Protein AF-A0A7W7SX22-F1 (afdb_monomer)

Nearest PDB structures (foldseek):
  7wkw-assembly1_B  TM=7.567E-01  e=6.706E+00  Arabidopsis thaliana
  3efc-assembly1_A  TM=4.989E-01  e=3.998E+00  Escherichia coli
  8q0g-assembly1_A  TM=5.085E-01  e=5.524E+00  Escherichia coli
  6j09-assembly1_A  TM=3.041E-01  e=2.095E+00  Haemophilus influenzae

Mean predicted aligned error: 8.06 Å

pLDDT: mean 72.52, std 12.36, range [41.56, 88.88]

Foldseek 3Di:
DKEKEKEWCLLVAAQVRLQVVQCVDPVSVVQFRKDWDPDDPVPDDCPTRVRIHIIITPDGPPPPDVVNNVVVVCVVSVVSLPPFDWDKDWDQDPVRYIYIYIYTDDDD

Sequence (108 aa):
MDVIVAVDDEFGVTASEFAHQWNMSADHASVAVARPHTGRPGRFDPGALIDGTLVVLGSLATGVAGNALYDLIKRLLSRQARGREVYYRRTERPDGSSVVEFRLTEPN

Organism: NCBI:txid1282883

Secondary structure (DSSP, 8-state):
--EEEEE-GGG---HHHHHHHHHHSHHHHHH-EEEE--SPPTTS-TTT-TT-EEEEEE---TTS-HHHHHHHHHHHHHTTSTT--EEEEEEE-TTS-EEEEEEEPPP-

Radius of gyration: 13.03 Å; Cα contacts (8 Å, |Δi|>4): 183; chains: 1; bounding box: 33×27×35 Å

Structure (mmCIF, N/CA/C/O backbone):
data_AF-A0A7W7SX22-F1
#
_entry.id   AF-A0A7W7SX22-F1
#
loop_
_atom_site.group_PDB
_atom_site.id
_atom_site.type_symbol
_atom_site.label_atom_id
_atom_site.label_alt_id
_atom_site.label_comp_id
_atom_site.label_asym_id
_atom_site.label_entity_id
_atom_site.label_seq_id
_atom_site.pdbx_PDB_ins_code
_atom_site.Cartn_x
_atom_site.Cartn_y
_atom_site.Cartn_z
_atom_site.occupancy
_atom_site.B_iso_or_equiv
_atom_site.auth_seq_id
_atom_site.auth_comp_id
_atom_site.auth_asym_id
_atom_site.auth_atom_id
_atom_site.pdbx_PDB_model_num
ATOM 1 N N . MET A 1 1 ? 11.959 -0.213 -11.577 1.00 65.38 1 MET A N 1
ATOM 2 C CA . MET A 1 1 ? 12.117 0.345 -10.221 1.00 65.38 1 MET A CA 1
ATOM 3 C C . MET A 1 1 ? 11.083 -0.326 -9.350 1.00 65.38 1 MET A C 1
ATOM 5 O O . MET A 1 1 ? 9.919 -0.301 -9.733 1.00 65.38 1 MET A O 1
ATOM 9 N N . ASP A 1 2 ? 11.513 -0.931 -8.247 1.00 71.31 2 ASP A N 1
ATOM 10 C CA . ASP A 1 2 ? 10.617 -1.603 -7.309 1.00 71.31 2 ASP A CA 1
ATOM 11 C C . ASP A 1 2 ? 10.272 -0.659 -6.154 1.00 71.31 2 ASP A C 1
ATOM 13 O O . ASP A 1 2 ? 11.150 -0.002 -5.577 1.00 71.31 2 ASP A O 1
ATOM 17 N N . VAL A 1 3 ? 8.981 -0.580 -5.834 1.00 76.50 3 VAL A N 1
ATOM 18 C CA . VAL A 1 3 ? 8.481 0.153 -4.667 1.00 76.50 3 VAL A CA 1
ATOM 19 C C . VAL A 1 3 ? 8.003 -0.850 -3.637 1.00 76.50 3 VAL A C 1
ATOM 21 O O . VAL A 1 3 ? 7.158 -1.693 -3.928 1.00 76.50 3 VAL A O 1
ATOM 24 N N . ILE A 1 4 ? 8.548 -0.738 -2.434 1.00 79.94 4 ILE A N 1
ATOM 25 C CA . ILE A 1 4 ? 8.166 -1.521 -1.271 1.00 79.94 4 ILE A CA 1
ATOM 26 C C . ILE A 1 4 ? 7.190 -0.678 -0.454 1.00 79.94 4 ILE A C 1
ATOM 28 O O . ILE A 1 4 ? 7.578 0.326 0.138 1.00 79.94 4 ILE A O 1
ATOM 32 N N . VAL A 1 5 ? 5.928 -1.085 -0.421 1.00 79.75 5 VAL A N 1
ATOM 33 C CA . VAL A 1 5 ? 4.888 -0.474 0.407 1.00 79.75 5 VAL A CA 1
ATOM 34 C C . VAL A 1 5 ? 4.826 -1.234 1.718 1.00 79.75 5 VAL A C 1
ATOM 36 O O . VAL A 1 5 ? 4.616 -2.439 1.696 1.00 79.75 5 VAL A O 1
ATOM 39 N N . ALA A 1 6 ? 5.013 -0.540 2.831 1.00 80.69 6 ALA A N 1
ATOM 40 C CA . ALA A 1 6 ? 4.808 -1.055 4.171 1.00 80.69 6 ALA A CA 1
ATOM 41 C C . ALA A 1 6 ? 3.594 -0.364 4.784 1.00 80.69 6 ALA A C 1
ATOM 43 O O . ALA A 1 6 ? 3.540 0.863 4.822 1.00 80.69 6 ALA A O 1
ATOM 44 N N . VAL A 1 7 ? 2.626 -1.139 5.242 1.00 77.00 7 VAL A N 1
ATOM 45 C CA . VAL A 1 7 ? 1.388 -0.637 5.838 1.00 77.00 7 VAL A CA 1
ATOM 46 C C . VAL A 1 7 ? 1.322 -1.110 7.279 1.00 77.00 7 VAL A C 1
ATOM 48 O O . VAL A 1 7 ? 1.631 -2.267 7.543 1.00 77.00 7 VAL A O 1
ATOM 51 N N . ASP A 1 8 ? 0.935 -0.214 8.177 1.00 76.62 8 ASP A N 1
ATOM 52 C CA . ASP A 1 8 ? 0.707 -0.505 9.593 1.00 76.62 8 ASP A CA 1
ATOM 53 C C . ASP A 1 8 ? -0.328 -1.625 9.815 1.00 76.62 8 ASP A C 1
ATOM 55 O O . ASP A 1 8 ? -1.249 -1.803 9.010 1.00 76.62 8 ASP A O 1
ATOM 59 N N . ASP A 1 9 ? -0.193 -2.377 10.903 1.00 74.75 9 ASP A N 1
ATOM 60 C CA . ASP A 1 9 ? -1.133 -3.449 11.251 1.00 74.75 9 ASP A CA 1
ATOM 61 C C . ASP A 1 9 ? -2.493 -2.887 11.688 1.00 74.75 9 ASP A C 1
ATOM 63 O O . ASP A 1 9 ? -3.530 -3.520 11.481 1.00 74.75 9 ASP A O 1
ATOM 67 N N . GLU A 1 10 ? -2.506 -1.647 12.180 1.00 78.00 10 GLU A N 1
ATOM 68 C CA . GLU A 1 10 ? -3.704 -0.908 12.569 1.00 78.00 10 GLU A CA 1
ATOM 69 C C . GLU A 1 10 ? -4.698 -0.705 11.417 1.00 78.00 10 GLU A C 1
ATOM 71 O O . GLU A 1 10 ? -5.886 -0.462 11.650 1.00 78.00 10 GLU A O 1
ATOM 76 N N . PHE A 1 11 ? -4.245 -0.827 10.165 1.00 77.62 11 PHE A N 1
ATOM 77 C CA . PHE A 1 11 ? -5.146 -0.850 9.014 1.00 77.62 11 PHE A CA 1
ATOM 78 C C . PHE A 1 11 ? -5.996 -2.124 8.966 1.00 77.62 11 PHE A C 1
ATOM 80 O O . PHE A 1 11 ? -7.052 -2.116 8.344 1.00 77.62 11 PHE A O 1
ATOM 87 N N . GLY A 1 12 ? -5.575 -3.211 9.616 1.00 77.75 12 GLY A N 1
ATOM 88 C CA . GLY A 1 12 ? -6.265 -4.500 9.585 1.00 77.75 12 GLY A CA 1
ATOM 89 C C . GLY A 1 12 ? -6.175 -5.208 8.230 1.00 77.75 12 GLY A C 1
ATOM 90 O O . GLY A 1 12 ? -6.998 -6.075 7.941 1.00 77.75 12 GLY A O 1
ATOM 91 N N . VAL A 1 13 ? -5.194 -4.844 7.394 1.00 79.94 13 VAL A N 1
ATOM 92 C CA . VAL A 1 13 ? -4.955 -5.442 6.074 1.00 79.94 13 VAL A CA 1
ATOM 93 C C . VAL A 1 13 ? -3.687 -6.282 6.096 1.00 79.94 13 VAL A C 1
ATOM 95 O O . VAL A 1 13 ? -2.655 -5.833 6.588 1.00 79.94 13 VAL A O 1
ATOM 98 N N . THR A 1 14 ? -3.745 -7.486 5.523 1.00 81.69 14 THR A N 1
ATOM 99 C CA . THR A 1 14 ? -2.559 -8.334 5.308 1.00 81.69 14 THR A CA 1
ATOM 100 C C . THR A 1 14 ? -1.913 -8.062 3.947 1.00 81.69 14 THR A C 1
ATOM 102 O O . THR A 1 14 ? -2.561 -7.557 3.029 1.00 81.69 14 THR A O 1
ATOM 105 N N . ALA A 1 15 ? -0.641 -8.443 3.770 1.00 81.81 15 ALA A N 1
ATOM 106 C CA . ALA A 1 15 ? 0.086 -8.180 2.526 1.00 81.81 15 ALA A CA 1
ATOM 107 C C . ALA A 1 15 ? -0.555 -8.859 1.320 1.00 81.81 15 ALA A C 1
ATOM 109 O O . ALA A 1 15 ? -0.640 -8.282 0.234 1.00 81.81 15 ALA A O 1
ATOM 110 N N . SER A 1 16 ? -1.047 -10.074 1.537 1.00 83.75 16 SER A N 1
ATOM 111 C CA . SER A 1 16 ? -1.794 -10.832 0.543 1.00 83.75 16 SER A CA 1
ATOM 112 C C . SER A 1 16 ? -3.119 -10.158 0.210 1.00 83.75 16 SER A C 1
ATOM 114 O O . SER A 1 16 ? -3.468 -10.068 -0.964 1.00 83.75 16 SER A O 1
ATOM 116 N N . GLU A 1 17 ? -3.835 -9.648 1.213 1.00 85.50 17 GLU A N 1
ATOM 117 C CA . GLU A 1 17 ? -5.115 -8.976 1.001 1.00 85.50 17 GLU A CA 1
ATOM 118 C C . GLU A 1 17 ? -4.952 -7.640 0.277 1.00 85.50 17 GLU A C 1
ATOM 120 O O . GLU A 1 17 ? -5.657 -7.384 -0.697 1.00 85.50 17 GLU A O 1
ATOM 125 N N . PHE A 1 18 ? -3.965 -6.831 0.663 1.00 85.31 18 PHE A N 1
ATOM 126 C CA . PHE A 1 18 ? -3.636 -5.610 -0.065 1.00 85.31 18 PHE A CA 1
ATOM 127 C C . PHE A 1 18 ? -3.273 -5.924 -1.516 1.00 85.31 18 PHE A C 1
ATOM 129 O O . PHE A 1 18 ? -3.815 -5.313 -2.435 1.00 85.31 18 PHE A O 1
ATOM 136 N N . ALA A 1 19 ? -2.367 -6.884 -1.744 1.00 85.56 19 ALA A N 1
ATOM 137 C CA . ALA A 1 19 ? -1.942 -7.241 -3.093 1.00 85.56 19 ALA A CA 1
ATOM 138 C C . ALA A 1 19 ? -3.112 -7.766 -3.935 1.00 85.56 19 ALA A C 1
ATOM 140 O O . ALA A 1 19 ? -3.222 -7.437 -5.115 1.00 85.56 19 ALA A O 1
ATOM 141 N N . HIS A 1 20 ? -4.014 -8.537 -3.328 1.00 87.38 20 HIS A N 1
ATOM 142 C CA . HIS A 1 20 ? -5.232 -9.004 -3.975 1.00 87.38 20 HIS A CA 1
ATOM 143 C C . HIS A 1 20 ? -6.154 -7.837 -4.357 1.00 87.38 20 HIS A C 1
ATOM 145 O O . HIS A 1 20 ? -6.493 -7.698 -5.530 1.00 87.38 20 HIS A O 1
ATOM 151 N N . GLN A 1 21 ? -6.491 -6.954 -3.411 1.00 86.69 21 GLN A N 1
ATOM 152 C CA . GLN A 1 21 ? -7.352 -5.790 -3.656 1.00 86.69 21 GLN A CA 1
ATOM 153 C C . GLN A 1 21 ? -6.753 -4.827 -4.691 1.00 86.69 21 GLN A C 1
ATOM 155 O O . GLN A 1 21 ? -7.476 -4.291 -5.532 1.00 86.69 21 GLN A O 1
ATOM 160 N N . TRP A 1 22 ? -5.432 -4.632 -4.665 1.00 86.69 22 TRP A N 1
ATOM 161 C CA . TRP A 1 22 ? -4.709 -3.874 -5.680 1.00 86.69 22 TRP A CA 1
ATOM 162 C C . TRP A 1 22 ? -4.885 -4.512 -7.058 1.00 86.69 22 TRP A C 1
ATOM 164 O O . TRP A 1 22 ? -5.397 -3.872 -7.970 1.00 86.69 22 TRP A O 1
ATOM 174 N N . ASN A 1 23 ? -4.520 -5.787 -7.202 1.00 86.88 23 ASN A N 1
ATOM 175 C CA . ASN A 1 23 ? -4.526 -6.470 -8.495 1.00 86.88 23 ASN A CA 1
ATOM 176 C C . ASN A 1 23 ? -5.941 -6.709 -9.057 1.00 86.88 23 ASN A C 1
ATOM 178 O O . ASN A 1 23 ? -6.081 -6.907 -10.261 1.00 86.88 23 ASN A O 1
ATOM 182 N N . MET A 1 24 ? -6.987 -6.690 -8.223 1.00 88.88 24 MET A N 1
ATOM 183 C CA . MET A 1 24 ? -8.382 -6.764 -8.677 1.00 88.88 24 MET A CA 1
ATOM 184 C C . MET A 1 24 ? -8.880 -5.475 -9.342 1.00 88.88 24 MET A C 1
ATOM 186 O O . MET A 1 24 ? -9.838 -5.515 -10.113 1.00 88.88 24 MET A O 1
ATOM 190 N N . SER A 1 25 ? -8.262 -4.331 -9.049 1.00 84.38 25 SER A N 1
ATOM 191 C CA . SER A 1 25 ? -8.590 -3.066 -9.701 1.00 84.38 25 SER A CA 1
ATOM 192 C C . SER A 1 25 ? -7.818 -2.960 -11.011 1.00 84.38 25 SER A C 1
ATOM 194 O O . SER A 1 25 ? -6.592 -2.868 -11.000 1.00 84.38 25 SER A O 1
ATOM 196 N N . ALA A 1 26 ? -8.527 -2.945 -12.143 1.00 82.06 26 ALA A N 1
ATOM 197 C CA . ALA A 1 26 ? -7.907 -2.795 -13.462 1.00 82.06 26 ALA A CA 1
ATOM 198 C C . ALA A 1 26 ? -7.051 -1.518 -13.548 1.00 82.06 26 ALA A C 1
ATOM 200 O O . ALA A 1 26 ? -5.947 -1.552 -14.091 1.00 82.06 26 ALA A O 1
ATOM 201 N N . ASP A 1 27 ? -7.511 -0.430 -12.925 1.00 80.81 27 ASP A N 1
ATOM 202 C CA . ASP A 1 27 ? -6.782 0.837 -12.860 1.00 80.81 27 ASP A CA 1
ATOM 203 C C . ASP A 1 27 ? -5.456 0.677 -12.107 1.00 80.81 27 ASP A C 1
ATOM 205 O O . ASP A 1 27 ? -4.415 1.129 -12.575 1.00 80.81 27 ASP A O 1
ATOM 209 N N . HIS A 1 28 ? -5.458 -0.021 -10.971 1.00 82.12 28 HIS A N 1
ATOM 210 C CA . HIS A 1 28 ? -4.252 -0.227 -10.165 1.00 82.12 28 HIS A CA 1
ATOM 211 C C . HIS A 1 28 ? -3.288 -1.227 -10.822 1.00 82.12 28 HIS A C 1
ATOM 213 O O . HIS A 1 28 ? -2.085 -0.974 -10.896 1.00 82.12 28 HIS A O 1
ATOM 219 N N . ALA A 1 29 ? -3.813 -2.335 -11.350 1.00 79.69 29 ALA A N 1
ATOM 220 C CA . ALA A 1 29 ? -3.037 -3.364 -12.035 1.00 79.69 29 ALA A CA 1
ATOM 221 C C . ALA A 1 29 ? -2.392 -2.850 -13.334 1.00 79.69 29 ALA A C 1
ATOM 223 O O . ALA A 1 29 ? -1.331 -3.335 -13.724 1.00 79.69 29 ALA A O 1
ATOM 224 N N . SER A 1 30 ? -2.999 -1.847 -13.983 1.00 80.00 30 SER A N 1
ATOM 225 C CA . SER A 1 30 ? -2.412 -1.175 -15.150 1.00 80.00 30 SER A CA 1
ATOM 226 C C . SER A 1 30 ? -1.180 -0.326 -14.807 1.00 80.00 30 SER A C 1
ATOM 228 O O . SER A 1 30 ? -0.324 -0.110 -15.664 1.00 80.00 30 SER A O 1
ATOM 230 N N . VAL A 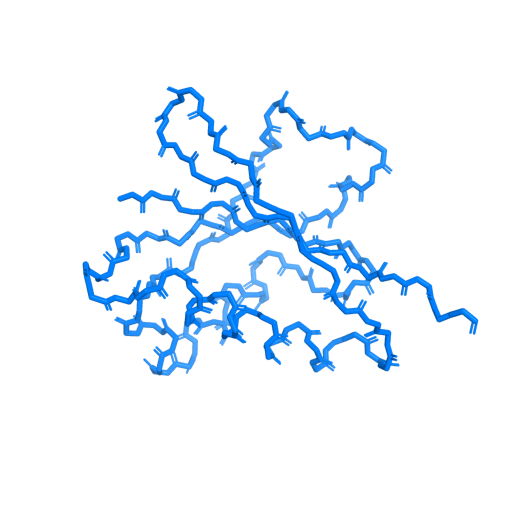1 31 ? -1.078 0.137 -13.554 1.00 79.19 31 VAL A N 1
ATOM 231 C CA . VAL A 1 31 ? 0.030 0.964 -13.051 1.00 79.19 31 VAL A CA 1
ATOM 232 C C . VAL A 1 31 ? 1.207 0.104 -12.601 1.00 79.19 31 VAL A C 1
ATOM 234 O O . VAL A 1 31 ? 2.353 0.400 -12.944 1.00 79.19 31 VAL A O 1
ATOM 237 N N . ALA A 1 32 ? 0.925 -0.921 -11.795 1.00 82.44 32 ALA A N 1
ATOM 238 C CA . ALA A 1 32 ? 1.914 -1.852 -11.266 1.00 82.44 32 ALA A CA 1
ATOM 239 C C . ALA A 1 32 ? 1.243 -3.153 -10.822 1.00 82.44 32 ALA A C 1
ATOM 241 O O . ALA A 1 32 ? 0.065 -3.172 -10.472 1.00 82.44 32 ALA A O 1
ATOM 242 N N . VAL A 1 33 ? 2.018 -4.232 -10.744 1.00 83.88 33 VAL A N 1
ATOM 243 C CA . VAL A 1 33 ? 1.562 -5.485 -10.126 1.00 83.88 33 VAL A CA 1
ATOM 244 C C . VAL A 1 33 ? 2.037 -5.530 -8.683 1.00 83.88 33 VAL A C 1
ATOM 246 O O . VAL A 1 33 ? 3.237 -5.415 -8.427 1.00 83.88 33 VAL A O 1
ATOM 249 N N . ALA A 1 34 ? 1.104 -5.743 -7.757 1.00 84.31 34 ALA A N 1
ATOM 250 C CA . ALA A 1 34 ? 1.390 -5.917 -6.342 1.00 84.31 34 ALA A CA 1
ATOM 251 C C . ALA A 1 34 ? 1.696 -7.380 -6.016 1.00 84.31 34 ALA A C 1
ATOM 253 O O . ALA A 1 34 ? 0.967 -8.288 -6.425 1.00 84.31 34 ALA A O 1
ATOM 254 N N . ARG A 1 35 ? 2.756 -7.621 -5.244 1.00 84.19 35 ARG A N 1
ATOM 255 C CA . ARG A 1 35 ? 3.083 -8.949 -4.712 1.00 84.19 35 ARG A CA 1
ATOM 256 C C . ARG A 1 35 ? 3.338 -8.876 -3.212 1.00 84.19 35 ARG A C 1
ATOM 258 O O . ARG A 1 35 ? 4.074 -7.977 -2.800 1.00 84.19 35 ARG A O 1
ATOM 265 N N . PRO A 1 36 ? 2.788 -9.806 -2.410 1.00 82.75 36 PRO A N 1
ATOM 266 C CA . PRO A 1 36 ? 3.127 -9.882 -1.000 1.00 82.75 36 PRO A CA 1
ATOM 267 C C . PRO A 1 36 ? 4.621 -10.172 -0.862 1.00 82.75 36 PRO A C 1
ATOM 269 O O . PRO A 1 36 ? 5.182 -11.004 -1.580 1.00 82.75 36 PRO A O 1
ATOM 272 N N . HIS A 1 37 ? 5.270 -9.470 0.053 1.00 75.44 37 HIS A N 1
ATOM 273 C CA . HIS A 1 37 ? 6.680 -9.634 0.345 1.00 75.44 37 HIS A CA 1
ATOM 274 C C . HIS A 1 37 ? 6.834 -10.104 1.789 1.00 75.44 37 HIS A C 1
ATOM 276 O O . HIS A 1 37 ? 6.284 -9.524 2.715 1.00 75.44 37 HIS A O 1
ATOM 282 N N . THR A 1 38 ? 7.558 -11.202 1.980 1.00 62.44 38 THR A N 1
ATOM 283 C CA . THR A 1 38 ? 7.704 -11.874 3.280 1.00 62.44 38 THR A CA 1
ATOM 284 C C . THR A 1 38 ? 8.976 -11.472 4.028 1.00 62.44 38 THR A C 1
ATOM 286 O O . THR A 1 38 ? 9.236 -11.973 5.118 1.00 62.44 38 THR A O 1
ATOM 289 N N . GLY A 1 39 ? 9.796 -10.582 3.462 1.00 57.69 39 GLY A N 1
ATOM 290 C CA . GLY A 1 39 ? 11.054 -10.158 4.071 1.00 57.69 39 GLY A CA 1
ATOM 291 C C . GLY A 1 39 ? 10.883 -8.904 4.915 1.00 57.69 39 GLY A C 1
ATOM 292 O O . GLY A 1 39 ? 10.448 -7.890 4.393 1.00 57.69 39 GLY A O 1
ATOM 293 N N . ARG A 1 40 ? 11.309 -8.906 6.186 1.00 57.78 40 ARG A N 1
ATOM 294 C CA . ARG A 1 40 ? 11.484 -7.644 6.923 1.00 57.78 40 ARG A CA 1
ATOM 295 C C . ARG A 1 40 ? 12.543 -6.826 6.207 1.00 57.78 40 ARG A C 1
ATOM 297 O O . ARG A 1 40 ? 13.697 -7.261 6.138 1.00 57.78 40 ARG A O 1
ATOM 304 N N . PRO A 1 41 ? 12.221 -5.646 5.681 1.00 55.47 41 PRO A N 1
ATOM 305 C CA . PRO A 1 41 ? 13.252 -4.892 5.019 1.00 55.47 41 PRO A CA 1
ATOM 306 C C . PRO A 1 41 ? 14.176 -4.363 6.138 1.00 55.47 41 PRO A C 1
ATOM 308 O O . PRO A 1 41 ? 13.719 -3.679 7.043 1.00 55.47 41 PRO A O 1
ATOM 311 N N . GLY A 1 42 ? 15.467 -4.699 6.123 1.00 49.16 42 GLY A N 1
ATOM 312 C CA . GLY A 1 42 ? 16.371 -4.607 7.292 1.00 49.16 42 GLY A CA 1
ATOM 313 C C . GLY A 1 42 ? 16.632 -3.231 7.940 1.00 49.16 42 GLY A C 1
ATOM 314 O O . GLY A 1 42 ? 17.513 -3.129 8.783 1.00 49.16 42 GLY A O 1
ATOM 315 N N . ARG A 1 43 ? 15.905 -2.172 7.561 1.00 51.22 43 ARG A N 1
ATOM 316 C CA . ARG A 1 43 ? 15.943 -0.825 8.168 1.00 51.22 43 ARG A CA 1
ATOM 317 C C . ARG A 1 43 ? 14.623 -0.389 8.810 1.00 51.22 43 ARG A C 1
ATOM 319 O O . ARG A 1 43 ? 14.488 0.768 9.190 1.00 51.22 43 ARG A O 1
ATOM 326 N N . PHE A 1 44 ? 13.646 -1.282 8.871 1.00 57.09 44 PHE A N 1
ATOM 327 C CA . PHE A 1 44 ? 12.355 -0.990 9.46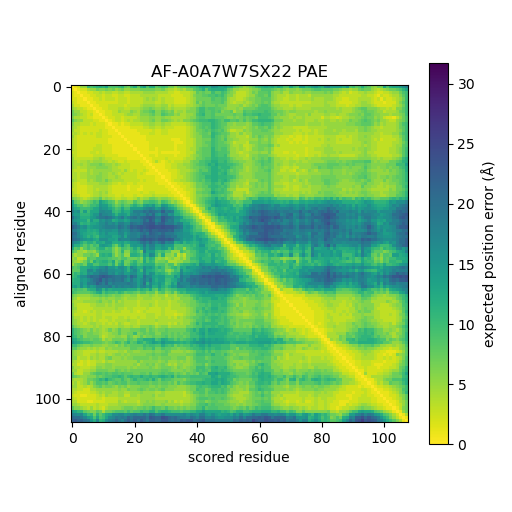6 1.00 57.09 44 PHE A CA 1
ATOM 328 C C . PHE A 1 44 ? 12.448 -1.129 10.978 1.00 57.09 44 PHE A C 1
ATOM 330 O O . PHE A 1 44 ? 12.961 -2.135 11.468 1.00 57.09 44 PHE A O 1
ATOM 337 N N . ASP A 1 45 ? 11.992 -0.099 11.690 1.00 48.16 45 ASP A N 1
ATOM 338 C CA . ASP A 1 45 ? 11.998 -0.069 13.147 1.00 48.16 45 ASP A CA 1
ATOM 339 C C . ASP A 1 45 ? 11.171 -1.258 13.669 1.00 48.16 45 ASP A C 1
ATOM 341 O O . ASP A 1 45 ? 9.971 -1.344 13.377 1.00 48.16 45 ASP A O 1
ATOM 345 N N . PRO A 1 46 ? 11.792 -2.225 14.366 1.00 44.22 46 PRO A N 1
ATOM 346 C CA . PRO A 1 46 ? 11.147 -3.477 14.721 1.00 44.22 46 PRO A CA 1
ATOM 347 C C . PRO A 1 46 ? 10.008 -3.311 15.724 1.00 44.22 46 PRO A C 1
ATOM 349 O O . PRO A 1 46 ? 9.418 -4.321 16.044 1.00 44.22 46 PRO A O 1
ATOM 352 N N . GLY A 1 47 ? 9.693 -2.112 16.229 1.00 46.16 47 GLY A N 1
ATOM 353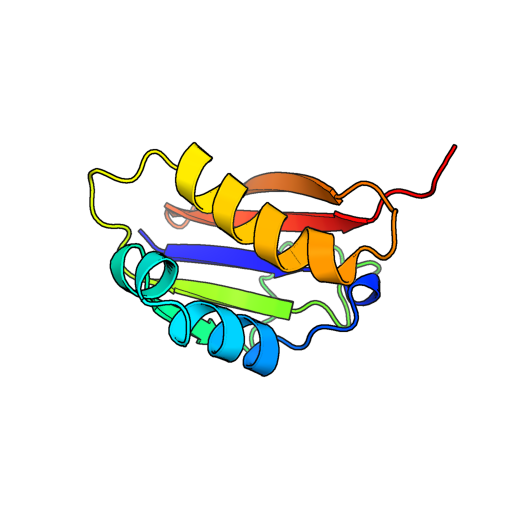 C CA . GLY A 1 47 ? 8.591 -1.894 17.174 1.00 46.16 47 GLY A CA 1
ATOM 354 C C . GLY A 1 47 ? 7.238 -1.514 16.557 1.00 46.16 47 GLY A C 1
ATOM 355 O O . GLY A 1 47 ? 6.228 -1.696 17.221 1.00 46.16 47 GLY A O 1
ATOM 356 N N . ALA A 1 48 ? 7.197 -1.001 15.319 1.00 48.66 48 ALA A N 1
ATOM 357 C CA . ALA A 1 48 ? 5.986 -0.374 14.755 1.00 48.66 48 ALA A CA 1
ATOM 358 C C . ALA A 1 48 ? 5.352 -1.135 13.579 1.00 48.66 48 ALA A C 1
ATOM 360 O O . ALA A 1 48 ? 4.263 -0.802 13.148 1.00 48.66 48 ALA A O 1
ATOM 361 N N . LEU A 1 49 ? 6.053 -2.116 13.004 1.00 49.56 49 LEU A N 1
ATOM 362 C CA . LEU A 1 49 ? 5.615 -2.818 11.787 1.00 49.56 49 LEU A CA 1
ATOM 363 C C . LEU A 1 49 ? 5.825 -4.333 11.896 1.00 49.56 49 LEU A C 1
ATOM 365 O O . LEU A 1 49 ? 5.991 -5.007 10.880 1.00 49.56 49 LEU A O 1
ATOM 369 N N . ILE A 1 50 ? 5.864 -4.879 13.121 1.00 41.56 50 ILE A N 1
ATOM 370 C CA . ILE A 1 50 ? 6.034 -6.327 13.358 1.00 41.56 50 ILE A CA 1
ATOM 371 C C . ILE A 1 50 ? 4.993 -7.140 12.580 1.00 41.56 50 ILE A C 1
ATOM 373 O O . ILE A 1 50 ? 5.360 -8.204 12.079 1.00 41.56 50 ILE A O 1
ATOM 377 N N . ASP A 1 51 ? 3.799 -6.574 12.391 1.00 50.00 51 ASP A N 1
ATOM 378 C CA . ASP A 1 51 ? 2.674 -7.141 11.642 1.00 50.00 51 ASP A CA 1
ATOM 379 C C . ASP A 1 51 ? 2.325 -6.339 10.370 1.00 50.00 51 ASP A C 1
ATOM 381 O O . ASP A 1 51 ? 1.230 -6.436 9.816 1.00 50.00 51 ASP A O 1
ATOM 385 N N . GLY A 1 52 ? 3.277 -5.544 9.873 1.00 51.25 52 GLY A N 1
ATOM 386 C CA . GLY A 1 52 ? 3.06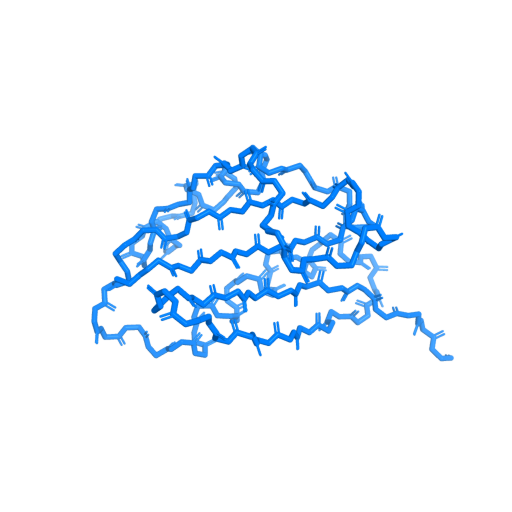2 -4.655 8.741 1.00 51.25 52 GLY A CA 1
ATOM 387 C C . GLY A 1 52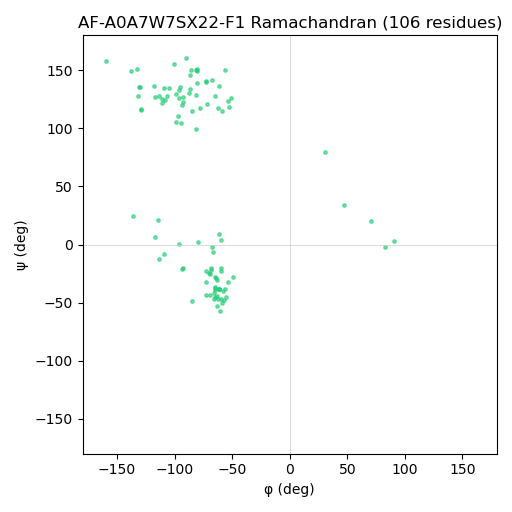 ? 2.957 -5.374 7.392 1.00 51.25 52 GLY A C 1
ATOM 388 O O . GLY A 1 52 ? 3.705 -6.301 7.070 1.00 51.25 52 GLY A O 1
ATOM 389 N N . THR A 1 53 ? 2.049 -4.892 6.553 1.00 60.41 53 THR A N 1
ATOM 390 C CA . THR A 1 53 ? 1.811 -5.400 5.202 1.00 60.41 53 THR A CA 1
ATOM 391 C C . THR A 1 53 ? 2.867 -4.892 4.242 1.00 60.41 53 THR A C 1
ATOM 393 O O . THR A 1 53 ? 2.960 -3.693 4.001 1.00 60.41 53 THR A O 1
ATOM 396 N N . LEU A 1 54 ? 3.636 -5.811 3.659 1.00 62.25 54 LEU A N 1
ATOM 397 C CA . LEU A 1 54 ? 4.723 -5.484 2.752 1.00 62.25 54 LEU A CA 1
ATOM 398 C C . LEU A 1 54 ? 4.417 -5.909 1.318 1.00 62.25 54 LEU A C 1
ATOM 400 O O . LEU A 1 54 ? 4.188 -7.088 1.046 1.00 62.25 54 LEU A O 1
ATOM 404 N N . VAL A 1 55 ? 4.432 -4.959 0.388 1.00 65.00 55 VAL A N 1
ATOM 405 C CA . VAL A 1 55 ? 4.030 -5.188 -1.004 1.00 65.00 55 VAL A CA 1
ATOM 406 C C . VAL A 1 55 ? 5.067 -4.621 -1.954 1.00 65.00 55 VAL A C 1
ATOM 408 O O . VAL A 1 55 ? 5.427 -3.453 -1.854 1.00 65.00 55 VAL A O 1
ATOM 411 N N . VAL A 1 56 ? 5.529 -5.442 -2.896 1.00 64.00 56 VAL A N 1
ATOM 412 C CA . VAL A 1 56 ? 6.397 -4.992 -3.989 1.00 64.00 56 VAL A CA 1
ATOM 413 C C . VAL A 1 56 ? 5.529 -4.657 -5.193 1.00 64.00 56 VAL A C 1
ATOM 415 O O . VAL A 1 56 ? 4.820 -5.525 -5.706 1.00 64.00 56 VAL A O 1
ATOM 418 N N . LEU A 1 57 ? 5.598 -3.404 -5.635 1.00 73.06 57 LEU A N 1
ATOM 419 C CA . LEU A 1 57 ? 5.001 -2.922 -6.875 1.00 73.06 57 LEU A CA 1
ATOM 420 C C . LEU A 1 57 ? 6.065 -2.985 -7.976 1.00 73.06 57 LEU A C 1
ATOM 422 O O . LEU A 1 57 ? 6.998 -2.178 -7.988 1.00 73.06 57 LEU A O 1
ATOM 426 N N . GLY A 1 58 ? 5.952 -3.981 -8.857 1.00 62.72 58 GLY A N 1
ATOM 427 C CA . GLY A 1 58 ? 6.881 -4.184 -9.975 1.00 62.72 58 GLY A CA 1
ATOM 428 C C . GLY A 1 58 ? 6.579 -3.273 -11.170 1.00 62.72 58 GLY A C 1
ATOM 429 O O . GLY A 1 58 ? 5.419 -2.938 -11.397 1.00 62.72 58 GLY A O 1
ATOM 430 N N . SER A 1 59 ? 7.631 -2.907 -11.923 1.00 56.06 59 SER A N 1
ATOM 431 C CA . SER A 1 59 ? 7.634 -2.057 -13.134 1.00 56.06 59 SER A CA 1
ATOM 432 C C . SER A 1 59 ? 6.535 -0.996 -13.164 1.00 56.06 59 SER A C 1
ATOM 434 O O . SER A 1 59 ? 5.541 -1.141 -13.870 1.00 56.06 59 SER A O 1
ATOM 436 N N . LEU A 1 60 ? 6.763 0.107 -12.447 1.00 61.56 60 LEU A N 1
ATOM 437 C CA . LEU A 1 60 ? 6.011 1.336 -12.681 1.00 61.56 60 LEU A CA 1
ATOM 438 C C . LEU A 1 60 ? 6.095 1.681 -14.169 1.00 61.56 60 LEU A C 1
ATOM 440 O O . LEU A 1 60 ? 7.194 1.910 -14.688 1.00 61.56 60 LEU A O 1
ATOM 444 N N . ALA A 1 61 ? 4.950 1.714 -14.851 1.00 53.44 61 ALA A N 1
ATOM 445 C CA . ALA A 1 61 ? 4.884 2.303 -16.177 1.00 53.44 61 ALA A CA 1
ATOM 446 C C . ALA A 1 61 ? 5.453 3.726 -16.072 1.00 53.44 61 ALA A C 1
ATOM 448 O O . ALA A 1 61 ? 4.998 4.527 -15.254 1.00 53.44 61 ALA A O 1
ATOM 449 N N . THR A 1 62 ? 6.470 4.033 -16.875 1.00 51.03 62 THR A N 1
ATOM 450 C CA . THR A 1 62 ? 7.323 5.236 -16.813 1.00 51.03 62 THR A CA 1
ATOM 451 C C . THR A 1 62 ? 6.588 6.580 -16.961 1.00 51.03 62 THR A C 1
ATOM 453 O O . THR A 1 62 ? 7.232 7.624 -16.960 1.00 51.03 62 THR A O 1
ATOM 456 N N . GLY A 1 63 ? 5.255 6.581 -17.053 1.00 48.28 63 GLY A N 1
ATOM 457 C CA . GLY A 1 63 ? 4.400 7.770 -17.085 1.00 48.28 63 GLY A CA 1
ATOM 458 C C . GLY A 1 63 ? 3.553 8.005 -15.829 1.00 48.28 63 GLY A C 1
ATOM 459 O O . GLY A 1 63 ? 2.940 9.065 -15.716 1.00 48.28 63 GLY A O 1
ATOM 460 N N . VAL A 1 64 ? 3.498 7.067 -14.876 1.00 54.66 64 VAL A N 1
ATOM 461 C CA . VAL A 1 64 ? 2.741 7.276 -13.633 1.00 54.66 64 VAL A CA 1
ATOM 462 C C . VAL A 1 64 ? 3.610 8.090 -12.686 1.00 54.66 64 VAL A C 1
ATOM 464 O O . VAL A 1 64 ? 4.516 7.567 -12.038 1.00 54.66 64 VAL A O 1
ATOM 467 N N . ALA A 1 65 ? 3.350 9.399 -12.626 1.00 60.84 65 ALA A N 1
ATOM 468 C CA . ALA A 1 65 ? 3.952 10.268 -11.624 1.00 60.84 65 ALA A CA 1
ATOM 469 C C . ALA A 1 65 ? 3.734 9.627 -10.247 1.00 60.84 65 ALA A C 1
ATOM 471 O O . ALA A 1 65 ? 2.596 9.307 -9.909 1.00 60.84 65 ALA A O 1
ATOM 472 N N . GLY A 1 66 ? 4.796 9.420 -9.460 1.00 64.25 66 GLY A N 1
ATOM 473 C CA . GLY A 1 66 ? 4.719 8.696 -8.181 1.00 64.25 66 GLY A CA 1
ATOM 474 C C . GLY A 1 66 ? 3.586 9.174 -7.261 1.00 64.25 66 GLY A C 1
ATOM 475 O O . GLY A 1 66 ? 3.010 8.372 -6.539 1.00 64.25 66 GLY A O 1
ATOM 476 N N . ASN A 1 67 ? 3.183 10.443 -7.371 1.00 68.50 67 ASN A N 1
ATOM 477 C CA . ASN A 1 67 ? 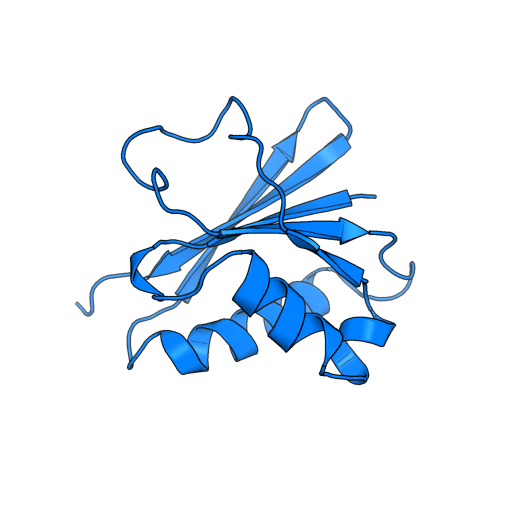2.015 11.010 -6.693 1.00 68.50 67 ASN A CA 1
ATOM 478 C C . ASN A 1 67 ? 0.708 10.250 -6.979 1.00 68.50 67 ASN A C 1
ATOM 480 O O . ASN A 1 67 ? -0.012 9.927 -6.042 1.00 68.50 67 ASN A O 1
ATOM 484 N N . ALA A 1 68 ? 0.434 9.892 -8.238 1.00 72.81 68 ALA A N 1
ATOM 485 C CA . ALA A 1 68 ? -0.764 9.138 -8.602 1.00 72.81 68 ALA A CA 1
ATOM 486 C C . ALA A 1 68 ? -0.754 7.733 -7.983 1.00 72.81 68 ALA A C 1
ATOM 488 O O . ALA A 1 68 ? -1.774 7.279 -7.475 1.00 72.81 68 ALA A O 1
ATOM 489 N N . LEU A 1 69 ? 0.408 7.071 -7.948 1.00 77.19 69 LEU A N 1
ATOM 490 C CA . LEU A 1 69 ? 0.561 5.789 -7.260 1.00 77.19 69 LEU A CA 1
ATOM 491 C C . LEU A 1 69 ? 0.230 5.920 -5.765 1.00 77.19 69 LEU A C 1
ATOM 493 O O . LEU A 1 69 ? -0.530 5.115 -5.228 1.00 77.19 69 LEU A O 1
ATOM 497 N N . TYR A 1 70 ? 0.766 6.944 -5.097 1.00 78.25 70 TYR A N 1
ATOM 498 C CA . TYR A 1 70 ? 0.509 7.171 -3.673 1.00 78.25 70 TYR A CA 1
ATOM 499 C C . TYR A 1 70 ? -0.953 7.508 -3.393 1.00 78.25 70 TYR A C 1
ATOM 501 O O . TYR A 1 70 ? -1.496 7.031 -2.400 1.00 78.25 70 TYR A O 1
ATOM 509 N N . ASP A 1 71 ? -1.612 8.258 -4.273 1.00 81.12 71 ASP A N 1
ATOM 510 C CA . ASP A 1 71 ? -3.036 8.561 -4.144 1.00 81.12 71 ASP A CA 1
ATOM 511 C C . ASP A 1 71 ? -3.905 7.304 -4.276 1.00 81.12 71 ASP A C 1
ATOM 513 O O . ASP A 1 71 ? -4.878 7.155 -3.535 1.00 81.12 71 ASP A O 1
ATOM 517 N N . LEU A 1 72 ? -3.548 6.365 -5.160 1.00 82.38 72 LEU A N 1
ATOM 518 C CA . LEU A 1 72 ? -4.241 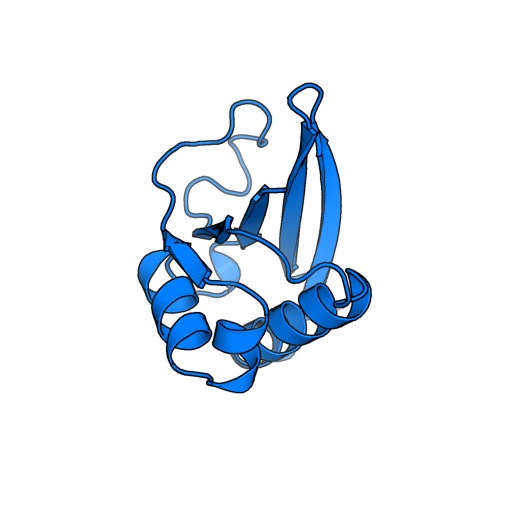5.076 -5.271 1.00 82.38 72 LEU A CA 1
ATOM 519 C C . LEU A 1 72 ? -4.075 4.237 -3.999 1.00 82.38 72 LEU A C 1
ATOM 521 O O . LEU A 1 72 ? -5.062 3.717 -3.474 1.00 82.38 72 LEU A O 1
ATOM 525 N N . ILE A 1 73 ? -2.852 4.159 -3.463 1.00 82.56 73 ILE A N 1
ATOM 526 C CA . ILE A 1 73 ? -2.587 3.442 -2.208 1.00 82.56 73 ILE A CA 1
ATOM 527 C C . ILE A 1 73 ? -3.364 4.087 -1.057 1.00 82.56 73 ILE A C 1
ATOM 529 O O . ILE A 1 73 ? -4.058 3.389 -0.321 1.00 82.56 73 ILE A O 1
ATOM 533 N N . LYS A 1 74 ? -3.331 5.421 -0.939 1.00 83.00 74 LYS A N 1
ATOM 534 C CA . LYS A 1 74 ? -4.116 6.152 0.061 1.00 83.00 74 LYS A CA 1
ATOM 535 C C . LYS A 1 74 ? -5.599 5.863 -0.070 1.00 83.00 74 LYS A C 1
ATOM 537 O O . LYS A 1 74 ? -6.211 5.538 0.929 1.00 83.00 74 LYS A O 1
ATOM 542 N N . ARG A 1 75 ? -6.189 5.919 -1.267 1.00 83.44 75 ARG A N 1
ATOM 543 C CA . ARG A 1 75 ? -7.622 5.624 -1.458 1.00 83.44 75 ARG A CA 1
ATOM 544 C C . ARG A 1 75 ? -7.996 4.223 -0.985 1.00 83.44 75 ARG A C 1
ATOM 546 O O . ARG A 1 75 ? -9.060 4.052 -0.392 1.00 83.44 75 ARG A O 1
ATOM 553 N N . LEU A 1 76 ? -7.137 3.238 -1.243 1.00 82.12 76 LEU A N 1
ATOM 554 C CA . LEU A 1 76 ? -7.343 1.865 -0.788 1.00 82.12 76 LEU A CA 1
ATOM 555 C C . LEU A 1 76 ? -7.273 1.786 0.745 1.00 82.12 76 LEU A C 1
ATOM 557 O O . LEU A 1 76 ? -8.182 1.248 1.373 1.00 82.12 76 LEU A O 1
ATOM 561 N N . LEU A 1 77 ? -6.257 2.403 1.348 1.00 82.81 77 LEU A N 1
ATOM 562 C CA . LEU A 1 77 ? -6.041 2.403 2.796 1.00 82.81 77 LEU A CA 1
ATOM 563 C C . LEU A 1 77 ? -7.026 3.288 3.574 1.00 82.81 77 LEU A C 1
ATOM 565 O O . LEU A 1 77 ? -7.420 2.938 4.679 1.00 82.81 77 LEU A O 1
ATOM 569 N N . SER A 1 78 ? -7.505 4.393 3.004 1.00 80.75 78 SER A N 1
ATOM 570 C CA . SER A 1 78 ? -8.494 5.287 3.619 1.00 80.75 78 SER A CA 1
ATOM 571 C C . SER A 1 78 ? -9.839 4.597 3.837 1.00 80.75 78 SER A C 1
ATOM 573 O O . SER A 1 78 ? -10.537 4.926 4.791 1.00 80.75 78 SER A O 1
ATOM 575 N N . ARG A 1 79 ? -10.195 3.603 3.008 1.00 77.44 79 ARG A N 1
ATOM 576 C CA . ARG A 1 79 ? -11.366 2.744 3.269 1.00 77.44 79 ARG A CA 1
ATOM 577 C C . ARG A 1 79 ? -11.204 1.938 4.557 1.00 77.44 79 ARG A C 1
ATOM 579 O O . ARG A 1 79 ? -12.194 1.642 5.216 1.00 77.44 79 ARG A O 1
ATOM 586 N N . GLN A 1 80 ? -9.966 1.596 4.902 1.00 77.31 80 GLN A N 1
ATOM 587 C CA . GLN A 1 80 ? -9.626 0.797 6.076 1.00 77.31 80 GLN A CA 1
ATOM 588 C C . GLN A 1 80 ? -9.299 1.655 7.305 1.00 77.31 80 GLN A C 1
ATOM 590 O O . GLN A 1 80 ? -9.475 1.205 8.430 1.00 77.31 80 GLN A O 1
ATOM 595 N N . ALA A 1 81 ? -8.932 2.922 7.108 1.00 76.38 81 ALA A N 1
ATOM 596 C CA . ALA A 1 81 ? -8.520 3.846 8.161 1.00 76.38 81 ALA A CA 1
ATOM 597 C C . ALA A 1 81 ? -9.623 4.239 9.170 1.00 76.38 81 ALA A C 1
ATOM 599 O O . ALA A 1 81 ? -9.328 4.929 10.138 1.00 76.38 81 ALA A O 1
ATOM 600 N N . ARG A 1 82 ? -10.892 3.838 8.975 1.00 76.44 82 ARG A N 1
ATOM 601 C CA . ARG A 1 82 ? -12.027 4.086 9.904 1.00 76.44 82 ARG A CA 1
ATOM 602 C C . ARG A 1 82 ? -12.147 5.538 10.418 1.00 76.44 82 ARG A C 1
ATOM 604 O O . ARG A 1 82 ? -12.575 5.761 11.545 1.00 76.44 82 ARG A O 1
ATOM 611 N N . GLY A 1 83 ? -11.791 6.527 9.597 1.00 72.19 83 GLY A N 1
ATOM 612 C CA . GLY A 1 83 ? -11.837 7.949 9.968 1.00 72.19 83 GLY A CA 1
ATOM 613 C C . GLY A 1 83 ? -10.554 8.508 10.594 1.00 72.19 83 GLY A C 1
ATOM 614 O O . GLY A 1 83 ? -10.531 9.681 10.948 1.00 72.19 83 GLY A O 1
ATOM 615 N N . ARG A 1 84 ? -9.485 7.709 10.697 1.00 78.50 84 ARG A N 1
ATOM 616 C CA . ARG A 1 84 ? -8.135 8.172 11.045 1.00 78.50 84 ARG A CA 1
ATOM 617 C C . ARG A 1 84 ? -7.428 8.738 9.818 1.00 78.50 84 ARG A C 1
ATOM 619 O O . ARG A 1 84 ? -7.674 8.317 8.683 1.00 78.50 84 ARG A O 1
ATOM 626 N N . GLU A 1 85 ? -6.538 9.694 10.047 1.00 81.50 85 GLU A N 1
ATOM 627 C CA . GLU A 1 85 ? -5.693 10.225 8.985 1.00 81.50 85 GLU A CA 1
ATOM 628 C C . GLU A 1 85 ? -4.620 9.204 8.584 1.00 81.50 85 GLU A C 1
ATOM 630 O O . GLU A 1 85 ? -4.038 8.505 9.413 1.00 81.50 85 GLU A O 1
ATOM 635 N N . VAL A 1 86 ? -4.374 9.112 7.276 1.00 83.00 86 VAL A N 1
ATOM 636 C CA . VAL A 1 86 ? -3.349 8.237 6.700 1.00 83.00 86 VAL A CA 1
ATOM 637 C C . VAL A 1 86 ? -2.108 9.073 6.426 1.00 83.00 86 VAL A C 1
ATOM 639 O O . VAL A 1 86 ? -2.052 9.836 5.455 1.00 83.00 86 VAL A O 1
ATOM 642 N N . TYR A 1 87 ? -1.096 8.907 7.268 1.00 82.75 87 TYR A N 1
ATOM 643 C CA . TYR A 1 87 ? 0.225 9.474 7.057 1.00 82.75 87 TYR A CA 1
ATOM 644 C C . TYR A 1 87 ? 1.072 8.531 6.202 1.00 82.75 87 TYR A C 1
ATOM 646 O O . TYR A 1 87 ? 0.956 7.309 6.305 1.00 82.75 87 TYR A O 1
ATOM 654 N N . TYR A 1 88 ? 1.949 9.090 5.366 1.00 82.06 88 TYR A N 1
ATOM 655 C CA . TYR A 1 88 ? 2.935 8.285 4.657 1.00 82.06 88 TYR A CA 1
ATOM 656 C C . TYR A 1 88 ? 4.312 8.939 4.625 1.00 82.06 88 TYR A C 1
ATOM 658 O O . TYR A 1 88 ? 4.441 10.163 4.576 1.00 82.06 88 TYR A O 1
ATOM 666 N N . ARG A 1 89 ? 5.350 8.103 4.608 1.00 82.50 89 ARG A N 1
ATOM 667 C CA . ARG A 1 89 ? 6.752 8.510 4.515 1.00 82.50 89 ARG A CA 1
ATOM 668 C C . ARG A 1 89 ? 7.454 7.702 3.436 1.00 82.50 89 ARG A C 1
ATOM 670 O O . ARG A 1 89 ? 7.322 6.486 3.390 1.00 82.50 89 ARG A O 1
ATOM 677 N N . ARG A 1 90 ? 8.246 8.368 2.595 1.00 80.81 90 ARG A N 1
ATOM 678 C CA . ARG A 1 90 ? 9.094 7.714 1.593 1.00 80.81 90 ARG A CA 1
ATOM 679 C C . ARG A 1 90 ? 10.555 7.740 2.030 1.00 80.81 90 ARG A C 1
ATOM 681 O O . ARG A 1 90 ? 11.062 8.790 2.417 1.00 80.81 90 ARG A O 1
ATOM 688 N N . THR A 1 91 ? 11.228 6.603 1.900 1.00 80.38 91 THR A N 1
ATOM 689 C CA . THR A 1 91 ? 12.660 6.438 2.154 1.00 80.38 91 THR A CA 1
ATOM 690 C C . THR A 1 91 ? 13.294 5.747 0.949 1.00 80.38 91 THR A C 1
ATOM 692 O O . THR A 1 91 ? 12.964 4.605 0.634 1.00 80.38 91 THR A O 1
ATOM 695 N N . GLU A 1 92 ? 14.207 6.425 0.259 1.00 77.62 92 GLU A N 1
ATOM 696 C CA . GLU A 1 92 ? 15.007 5.805 -0.802 1.00 77.62 92 GLU A CA 1
ATOM 697 C C . GLU A 1 92 ? 16.166 5.013 -0.198 1.00 77.62 92 GLU A C 1
ATOM 699 O O . GLU A 1 92 ? 16.794 5.430 0.781 1.00 77.62 92 GLU A O 1
ATOM 704 N N . ARG A 1 93 ? 16.430 3.836 -0.763 1.00 71.25 93 ARG A N 1
ATOM 705 C CA . ARG A 1 93 ? 17.499 2.951 -0.314 1.00 71.25 93 ARG A CA 1
ATOM 706 C C . ARG A 1 93 ? 18.735 3.057 -1.199 1.00 71.25 93 ARG A C 1
ATOM 708 O O . ARG A 1 93 ? 18.612 3.347 -2.387 1.00 71.25 93 ARG A O 1
ATOM 715 N N . PRO A 1 94 ? 19.922 2.726 -0.654 1.00 73.12 94 PRO A N 1
ATOM 716 C CA . PRO A 1 94 ? 21.154 2.657 -1.439 1.00 73.12 94 PRO A CA 1
ATOM 717 C C . PRO A 1 94 ? 21.107 1.636 -2.588 1.00 73.12 94 PRO A C 1
ATOM 719 O O . PRO A 1 94 ? 21.859 1.774 -3.543 1.00 73.12 94 PRO A O 1
ATOM 722 N N . ASP A 1 95 ? 20.234 0.624 -2.502 1.00 71.56 95 ASP A N 1
ATOM 723 C CA . ASP A 1 95 ? 20.019 -0.396 -3.541 1.00 71.56 95 ASP A CA 1
ATOM 724 C C . ASP A 1 95 ? 19.123 0.087 -4.706 1.00 71.56 95 ASP A C 1
ATOM 726 O O . ASP A 1 95 ? 18.830 -0.681 -5.620 1.00 71.56 95 ASP A O 1
ATOM 730 N N . GLY A 1 96 ? 18.681 1.352 -4.687 1.00 71.19 96 GLY A N 1
ATOM 731 C CA . GLY A 1 96 ? 17.815 1.945 -5.708 1.00 71.19 96 GLY A CA 1
ATOM 732 C C . GLY A 1 96 ? 16.322 1.643 -5.534 1.00 71.19 96 GLY A C 1
ATOM 733 O O . GLY A 1 96 ? 15.504 2.152 -6.305 1.00 71.19 96 GLY A O 1
ATOM 734 N N . SER A 1 97 ? 15.934 0.857 -4.526 1.00 71.50 97 SER A N 1
ATOM 735 C CA . SER A 1 97 ? 14.525 0.643 -4.190 1.00 71.50 97 SER A CA 1
ATOM 736 C C . SER A 1 97 ?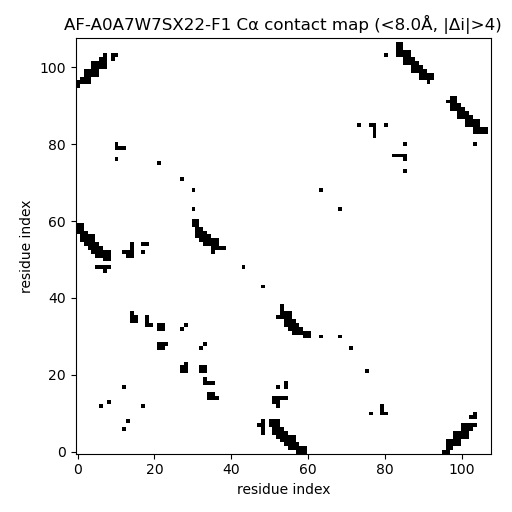 13.960 1.803 -3.361 1.00 71.50 97 SER A C 1
ATOM 738 O O . SER A 1 97 ? 14.666 2.496 -2.622 1.00 71.50 97 SER A O 1
ATOM 740 N N . SER A 1 98 ? 12.656 2.049 -3.493 1.00 75.69 98 SER A N 1
ATOM 741 C CA . SER A 1 98 ? 11.940 3.017 -2.656 1.00 75.69 98 SER A CA 1
ATOM 742 C C . SER A 1 98 ? 11.057 2.295 -1.662 1.00 75.69 98 SER A C 1
ATOM 744 O O . SER A 1 98 ? 10.226 1.480 -2.044 1.00 75.69 98 SER A O 1
ATOM 746 N N . VAL A 1 99 ? 11.207 2.642 -0.394 1.00 77.88 99 VAL A N 1
ATOM 747 C CA . VAL A 1 99 ? 10.304 2.232 0.673 1.00 77.88 99 VAL A CA 1
ATOM 748 C C . VAL A 1 99 ? 9.275 3.326 0.901 1.00 77.88 99 VAL A C 1
ATOM 750 O O . VAL A 1 99 ? 9.628 4.502 0.971 1.00 77.88 99 VAL A O 1
ATOM 753 N N . VAL A 1 100 ? 8.015 2.938 1.043 1.00 79.81 100 VAL A N 1
ATOM 754 C CA . VAL A 1 100 ? 6.910 3.833 1.364 1.00 79.81 100 VAL A CA 1
ATOM 755 C C . VAL A 1 100 ? 6.158 3.243 2.539 1.00 79.81 100 VAL A C 1
ATOM 757 O O . VAL A 1 100 ? 5.593 2.161 2.437 1.00 79.81 100 VAL A O 1
ATOM 760 N N . GLU A 1 101 ? 6.173 3.949 3.654 1.00 81.75 101 GLU A N 1
ATOM 761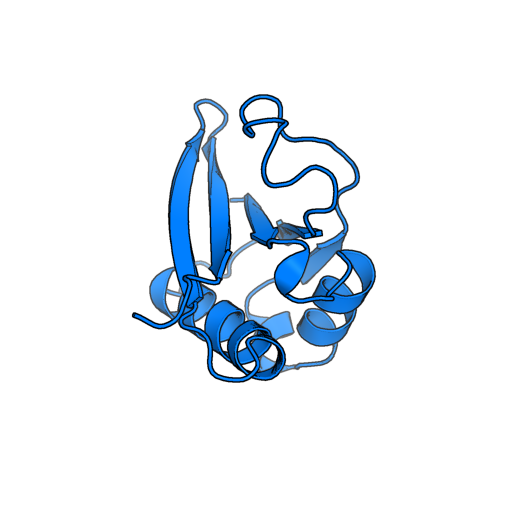 C CA . GLU A 1 101 ? 5.518 3.560 4.894 1.00 81.75 101 GLU A CA 1
ATOM 762 C C . GLU A 1 101 ? 4.187 4.292 4.998 1.00 81.75 101 GLU A C 1
ATOM 764 O O . GLU A 1 101 ? 4.171 5.511 4.857 1.00 81.75 101 GLU A O 1
ATOM 769 N N . PHE A 1 102 ? 3.102 3.572 5.262 1.00 82.62 102 PHE A N 1
ATOM 770 C CA . PHE A 1 102 ? 1.779 4.114 5.550 1.00 82.62 102 PHE A CA 1
ATOM 771 C C . PHE A 1 102 ? 1.413 3.796 6.994 1.00 82.62 102 PHE A C 1
ATOM 773 O O . PHE A 1 102 ? 1.473 2.637 7.398 1.00 82.62 102 PHE A O 1
ATOM 780 N N . ARG A 1 103 ? 1.028 4.824 7.751 1.00 82.38 103 ARG A N 1
ATOM 781 C CA . ARG A 1 103 ? 0.645 4.729 9.164 1.00 82.38 103 ARG A CA 1
ATOM 782 C C . ARG A 1 103 ? -0.646 5.485 9.416 1.00 82.38 103 ARG A C 1
ATOM 784 O O . ARG A 1 103 ? -0.935 6.463 8.722 1.00 82.38 103 ARG A O 1
ATOM 791 N N . LEU A 1 104 ? -1.404 5.039 10.406 1.00 81.81 104 LEU A N 1
ATOM 792 C CA . LEU A 1 104 ? -2.543 5.792 10.899 1.00 81.81 104 LEU A CA 1
ATOM 793 C C . LEU A 1 104 ? -2.068 6.760 11.980 1.00 81.81 104 LEU A C 1
ATOM 795 O O . LEU A 1 104 ? -1.366 6.371 12.907 1.00 81.81 104 LEU A O 1
ATOM 799 N N . THR A 1 105 ? -2.452 8.026 11.886 1.00 77.69 105 THR A N 1
ATOM 800 C CA . THR A 1 105 ? -2.281 8.965 13.000 1.00 77.69 105 THR A CA 1
ATOM 801 C C . THR A 1 105 ? -3.473 8.864 13.950 1.00 77.69 105 THR A C 1
ATOM 803 O O . THR A 1 105 ? -4.581 8.476 13.558 1.00 77.69 105 THR A O 1
ATOM 806 N N . GLU A 1 106 ? -3.245 9.132 15.235 1.00 59.62 106 GLU A N 1
ATOM 807 C CA . GLU A 1 106 ? -4.344 9.299 16.186 1.00 59.62 106 GLU A CA 1
ATOM 808 C C . GLU A 1 106 ? -5.126 10.579 15.842 1.00 59.62 106 GLU A C 1
ATOM 810 O O . GLU A 1 106 ? -4.517 11.573 15.430 1.00 59.62 106 GLU A O 1
ATOM 815 N N . PRO A 1 107 ? -6.465 10.572 15.965 1.00 55.00 107 PRO A N 1
ATOM 816 C CA . PRO A 1 107 ? -7.235 11.804 15.913 1.00 55.00 107 PRO A CA 1
ATOM 817 C C . PRO A 1 107 ? -6.852 12.669 17.121 1.00 55.00 107 PRO A C 1
ATOM 819 O O . PRO A 1 107 ? -6.850 12.188 18.253 1.00 55.00 107 PRO A O 1
ATOM 822 N N . ASN A 1 108 ? -6.492 13.921 16.843 1.00 50.41 108 ASN A N 1
ATOM 823 C CA . ASN A 1 108 ? -6.179 14.947 17.841 1.00 50.41 108 ASN A CA 1
ATOM 824 C C . ASN A 1 108 ? -7.404 15.287 18.705 1.00 50.41 108 ASN A C 1
ATOM 826 O O . ASN A 1 108 ? -8.527 15.286 18.144 1.00 50.41 108 ASN A O 1
#

Solvent-accessible surface area (backbone atoms only — not comparable to full-atom values): 6090 Å² total; per-residue (Å²): 100,48,37,38,37,36,30,31,42,90,48,74,47,49,25,59,55,50,21,47,59,40,51,71,32,68,74,48,38,71,44,27,49,48,36,57,47,91,68,80,62,96,83,61,66,78,86,74,44,80,66,35,17,26,29,38,31,42,60,58,48,96,79,65,55,66,66,60,57,50,51,53,51,45,59,60,46,54,73,46,35,80,86,38,52,78,45,74,48,78,47,80,44,96,87,68,38,35,38,34,41,39,40,75,46,81,81,129